Protein AF-H5UQM8-F1 (afdb_monomer)

Sequence (111 aa):
EAPLSVRHNRAFERVAPMLWLRAGSRGRVICDLGEDGWDVADSYGVLENLDQSDEFVAAVSAREGVDIAFVVTDDDSAFQMVCRELPSGVVPVRLYESYLQNFEINTGRSL

Nearest PDB structures (foldseek):
  1kjn-assembly1_B  TM=5.545E-01  e=4.860E-01  Methanothermobacter thermautotrophicus
  4uxd-assembly1_D  TM=6.444E-01  e=1.008E+00  Picrophilus oshimae
  9izv-assembly1_B  TM=3.989E-01  e=3.556E+00  Homo sapiens
  4l4u-assembly1_A-2  TM=4.094E-01  e=6.461E+00  Aquifex aeolicus VF5

Secondary structure (DSSP, 8-state):
--SHHHHHHHHHHHHHHHHHHHTTS-S------TTTTEEE-SSEEEE--GGGHHHHHHHHHTSTT--EEEEE-S-HHHHHHHHHHSPTT-EEEEE-HHHHHHHHHHSS---

Structure (mmCIF, N/CA/C/O backbone):
data_AF-H5UQM8-F1
#
_entry.id   AF-H5UQM8-F1
#
loop_
_atom_site.group_PDB
_atom_site.id
_atom_site.type_symbol
_atom_site.label_atom_id
_atom_site.label_alt_id
_atom_site.label_comp_id
_atom_site.label_asym_id
_atom_site.label_entity_id
_atom_site.label_seq_id
_atom_site.pdbx_PDB_ins_code
_atom_site.Cartn_x
_atom_site.Cartn_y
_atom_site.Cartn_z
_atom_site.occupancy
_atom_site.B_iso_or_equiv
_atom_site.auth_seq_id
_atom_site.auth_comp_id
_atom_site.auth_asym_id
_atom_site.auth_atom_id
_atom_site.pdbx_PDB_model_num
ATOM 1 N N . GLU A 1 1 ? 11.354 13.101 -21.792 1.00 39.56 1 GLU A N 1
ATOM 2 C CA . GLU A 1 1 ? 11.636 12.471 -20.492 1.00 39.56 1 GLU A CA 1
ATOM 3 C C . GLU A 1 1 ? 10.293 12.111 -19.856 1.00 39.56 1 GLU A C 1
ATOM 5 O O . GLU A 1 1 ? 9.645 12.978 -19.307 1.00 39.56 1 GLU A O 1
ATOM 10 N N . ALA A 1 2 ? 9.783 10.905 -20.142 1.00 41.47 2 ALA A N 1
ATOM 11 C CA . ALA A 1 2 ? 8.556 10.314 -19.572 1.00 41.47 2 ALA A CA 1
ATOM 12 C C . ALA A 1 2 ? 8.396 8.775 -19.808 1.00 41.47 2 ALA A C 1
ATOM 14 O O . ALA A 1 2 ? 7.263 8.314 -19.922 1.00 41.47 2 ALA A O 1
ATOM 15 N N . PRO A 1 3 ? 9.447 7.928 -19.949 1.00 50.03 3 PRO A N 1
ATOM 16 C CA . PRO A 1 3 ? 9.221 6.490 -20.157 1.00 50.03 3 PRO A CA 1
ATOM 17 C C . PRO A 1 3 ? 9.092 5.668 -18.861 1.00 50.03 3 PRO A C 1
ATOM 19 O O . PRO A 1 3 ? 8.596 4.547 -18.924 1.00 50.03 3 PRO A O 1
ATOM 22 N N . LEU A 1 4 ? 9.540 6.175 -17.705 1.00 49.75 4 LEU A N 1
ATOM 23 C CA . LEU A 1 4 ? 9.637 5.374 -16.475 1.00 49.75 4 LEU A CA 1
ATOM 24 C C . LEU A 1 4 ? 8.297 5.260 -15.731 1.00 49.75 4 LEU A C 1
ATOM 26 O O . LEU A 1 4 ? 7.890 4.147 -15.408 1.00 49.75 4 LEU A O 1
ATOM 30 N N . SER A 1 5 ? 7.572 6.365 -15.529 1.00 51.28 5 SER A N 1
ATOM 31 C CA . SER A 1 5 ? 6.302 6.362 -14.777 1.00 51.28 5 SER A CA 1
ATOM 32 C C . SER A 1 5 ? 5.200 5.550 -15.469 1.00 51.28 5 SER A C 1
ATOM 34 O O . SER A 1 5 ? 4.494 4.777 -14.832 1.00 51.28 5 SER A O 1
ATOM 36 N N . VAL A 1 6 ? 5.105 5.626 -16.804 1.00 50.66 6 VAL A N 1
ATOM 37 C CA . VAL A 1 6 ? 4.101 4.867 -17.582 1.00 50.66 6 VAL A CA 1
ATOM 38 C C . VAL A 1 6 ? 4.352 3.355 -17.510 1.00 50.66 6 VAL A C 1
ATOM 40 O O . VAL A 1 6 ? 3.422 2.553 -17.604 1.00 50.66 6 VAL A O 1
ATOM 43 N N . ARG A 1 7 ? 5.618 2.951 -17.354 1.00 53.88 7 ARG A N 1
ATOM 44 C CA . ARG A 1 7 ? 6.016 1.543 -17.283 1.00 53.88 7 ARG A CA 1
ATOM 45 C C . ARG A 1 7 ? 5.765 0.947 -15.897 1.00 53.88 7 ARG A C 1
ATOM 47 O O . ARG A 1 7 ? 5.310 -0.192 -15.821 1.00 53.88 7 ARG A O 1
ATOM 54 N N . HIS A 1 8 ? 5.999 1.723 -14.837 1.00 60.69 8 HIS A N 1
ATOM 55 C CA . HIS A 1 8 ? 5.672 1.326 -13.466 1.00 60.69 8 HIS A CA 1
ATOM 56 C C . HIS A 1 8 ? 4.165 1.131 -13.273 1.00 60.69 8 HIS A C 1
ATOM 58 O O . HIS A 1 8 ? 3.764 0.078 -12.776 1.00 60.69 8 HIS A O 1
ATOM 64 N N . ASN A 1 9 ? 3.334 2.039 -13.802 1.00 61.34 9 ASN A N 1
ATOM 65 C CA . ASN A 1 9 ? 1.878 1.940 -13.655 1.00 61.34 9 ASN A CA 1
ATOM 66 C C . ASN A 1 9 ? 1.322 0.611 -14.226 1.00 61.34 9 ASN A C 1
ATOM 68 O O . ASN A 1 9 ? 0.659 -0.156 -13.531 1.00 61.34 9 ASN A O 1
ATOM 72 N N . ARG A 1 10 ? 1.735 0.219 -15.443 1.00 66.31 10 ARG A N 1
ATOM 73 C CA . ARG A 1 10 ? 1.300 -1.060 -16.055 1.00 66.31 10 ARG A CA 1
ATOM 74 C C . ARG A 1 10 ? 1.772 -2.309 -15.313 1.00 66.31 10 ARG A C 1
ATOM 76 O O . ARG A 1 10 ? 1.120 -3.355 -15.354 1.00 66.31 10 ARG A O 1
ATOM 83 N N . ALA A 1 11 ? 2.960 -2.255 -14.717 1.00 72.75 11 ALA A N 1
ATOM 84 C CA . ALA A 1 11 ? 3.476 -3.370 -13.938 1.00 72.75 11 ALA A CA 1
ATOM 85 C C . ALA A 1 11 ? 2.669 -3.554 -12.647 1.00 72.75 11 ALA A C 1
ATOM 87 O O . ALA A 1 11 ? 2.330 -4.691 -12.303 1.00 72.75 11 ALA A O 1
ATOM 88 N N . PHE A 1 12 ? 2.322 -2.443 -11.997 1.00 81.56 12 PHE A N 1
ATOM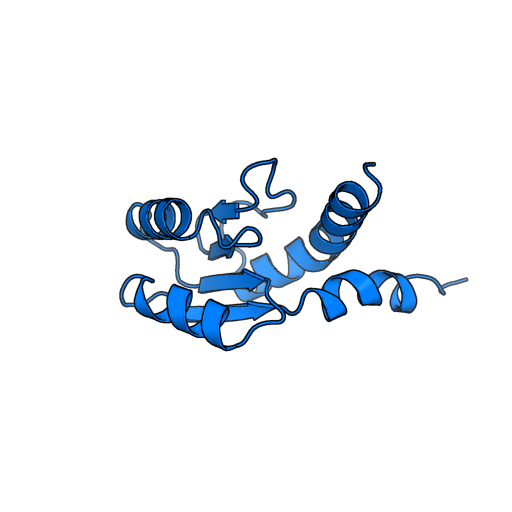 89 C CA . PHE A 1 12 ? 1.513 -2.413 -10.789 1.00 81.56 12 PHE A CA 1
ATOM 90 C C . PHE A 1 12 ? 0.097 -2.963 -11.019 1.00 81.56 12 PHE A C 1
ATOM 92 O O . PHE A 1 12 ? -0.327 -3.861 -10.287 1.00 81.56 12 PHE A O 1
ATOM 99 N N . GLU A 1 13 ? -0.581 -2.553 -12.099 1.00 82.25 13 GLU A N 1
ATOM 100 C CA . GLU A 1 13 ? -1.928 -3.032 -12.462 1.00 82.25 13 GLU A CA 1
ATOM 101 C C . GLU A 1 13 ? -2.051 -4.570 -12.473 1.00 82.25 13 GLU A C 1
ATOM 103 O O . GLU A 1 13 ? -3.091 -5.130 -12.121 1.00 82.25 13 GLU A O 1
ATOM 108 N N . ARG A 1 14 ? -0.984 -5.290 -12.846 1.00 82.12 14 ARG A N 1
ATOM 109 C CA . ARG A 1 14 ? -0.995 -6.764 -12.904 1.00 82.12 14 ARG A CA 1
ATOM 110 C C . ARG A 1 14 ? -0.875 -7.436 -11.543 1.00 82.12 14 ARG A C 1
ATOM 112 O O . ARG A 1 14 ? -1.388 -8.540 -11.372 1.00 82.12 14 ARG A O 1
ATOM 119 N N . VAL A 1 15 ? -0.177 -6.815 -10.595 1.00 84.75 15 VAL A N 1
ATOM 120 C CA . VAL A 1 15 ? -0.017 -7.365 -9.240 1.00 84.75 15 VAL A CA 1
ATOM 121 C C . VAL A 1 15 ? -1.099 -6.868 -8.286 1.00 84.75 15 VAL A C 1
ATOM 123 O O . VAL A 1 15 ? -1.351 -7.528 -7.280 1.00 84.75 15 VAL A O 1
ATOM 126 N N . ALA A 1 16 ? -1.776 -5.766 -8.616 1.00 89.50 16 ALA A N 1
ATOM 127 C CA . ALA A 1 16 ? -2.843 -5.167 -7.822 1.00 89.50 16 ALA A CA 1
ATOM 128 C C . ALA A 1 16 ? -3.887 -6.183 -7.303 1.00 89.50 16 ALA A C 1
ATOM 130 O O . ALA A 1 16 ? -4.138 -6.198 -6.092 1.00 89.50 16 ALA A O 1
ATOM 131 N N . PRO A 1 17 ? -4.424 -7.119 -8.122 1.00 90.44 17 PRO A N 1
ATOM 132 C CA . PRO A 1 17 ? -5.357 -8.132 -7.626 1.00 90.44 17 PRO A CA 1
ATOM 133 C C . PRO A 1 17 ? -4.744 -9.056 -6.567 1.00 90.44 17 PRO A C 1
ATOM 135 O O . PRO A 1 17 ? -5.424 -9.452 -5.625 1.00 90.44 17 PRO A O 1
ATOM 138 N N . MET A 1 18 ? -3.456 -9.389 -6.681 1.00 90.31 18 MET A N 1
ATOM 139 C CA . MET A 1 18 ? -2.764 -10.254 -5.718 1.00 90.31 18 MET A CA 1
ATOM 140 C C . MET A 1 18 ? -2.554 -9.552 -4.375 1.00 90.31 18 MET A C 1
ATOM 142 O O . MET A 1 18 ? -2.669 -10.192 -3.328 1.00 90.31 18 MET A O 1
ATOM 146 N N . LEU A 1 19 ? -2.280 -8.244 -4.393 1.00 92.50 19 LEU A N 1
ATOM 147 C CA . LEU A 1 19 ? -2.174 -7.437 -3.176 1.00 92.50 19 LEU A CA 1
ATOM 148 C C . LEU A 1 19 ? -3.519 -7.379 -2.448 1.00 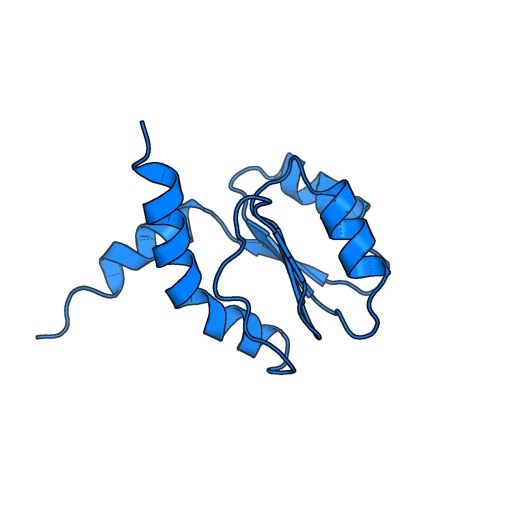92.50 19 LEU A C 1
ATOM 150 O O . LEU A 1 19 ? -3.579 -7.661 -1.252 1.00 92.50 19 LEU A O 1
ATOM 154 N N . TRP A 1 20 ? -4.601 -7.129 -3.188 1.00 94.50 20 TRP A N 1
ATOM 155 C CA . TRP A 1 20 ? -5.961 -7.130 -2.648 1.00 94.50 20 TRP A CA 1
ATOM 156 C C . TRP A 1 20 ? -6.362 -8.494 -2.073 1.00 94.50 20 TRP A C 1
ATOM 158 O O . TRP A 1 20 ? -6.883 -8.572 -0.958 1.00 94.50 20 TRP A O 1
ATOM 168 N N . LEU A 1 21 ? -6.055 -9.586 -2.783 1.00 92.88 21 LEU A N 1
ATOM 169 C CA . LEU A 1 21 ? -6.301 -10.943 -2.292 1.00 92.88 21 LEU A CA 1
ATOM 170 C C . LEU A 1 21 ? -5.560 -11.205 -0.975 1.00 92.88 21 LEU A C 1
ATOM 172 O O . LEU A 1 21 ? -6.152 -11.707 -0.017 1.00 92.88 21 LEU A O 1
ATOM 176 N N . ARG A 1 22 ? -4.282 -10.814 -0.905 1.00 91.44 22 ARG A N 1
ATOM 177 C CA . ARG A 1 22 ? -3.456 -10.939 0.303 1.00 91.44 22 ARG A CA 1
ATOM 178 C C . ARG A 1 22 ? -3.978 -10.086 1.462 1.00 91.44 22 ARG A C 1
ATOM 180 O O . ARG A 1 22 ? -3.867 -10.511 2.606 1.00 91.44 22 ARG A O 1
ATOM 187 N N . ALA A 1 23 ? -4.584 -8.940 1.167 1.00 92.50 23 ALA A N 1
ATOM 188 C CA . ALA A 1 23 ? -5.227 -8.049 2.131 1.00 92.50 23 ALA A CA 1
ATOM 189 C C . ALA A 1 23 ? -6.637 -8.493 2.559 1.00 92.50 23 ALA A C 1
ATOM 191 O O . ALA A 1 23 ? -7.406 -7.707 3.112 1.00 92.50 23 ALA A O 1
ATOM 192 N N . GLY A 1 24 ? -7.011 -9.746 2.291 1.00 92.81 24 GLY A N 1
ATOM 193 C CA . GLY A 1 24 ? -8.293 -10.304 2.711 1.00 92.81 24 GLY A CA 1
ATOM 194 C C . GLY A 1 24 ? -9.449 -10.044 1.747 1.00 92.81 24 GLY A C 1
ATOM 195 O O . GLY A 1 24 ? -10.578 -10.396 2.078 1.00 92.81 24 GLY A O 1
ATOM 196 N N . SER A 1 25 ? -9.184 -9.502 0.552 1.00 92.25 25 SER A N 1
ATOM 197 C CA . SER A 1 25 ? -10.173 -9.351 -0.528 1.00 92.25 25 SER A CA 1
ATOM 198 C C . SER A 1 25 ? -11.393 -8.501 -0.150 1.00 92.25 25 SER A C 1
ATOM 200 O O . SER A 1 25 ? -12.535 -8.861 -0.449 1.00 92.25 25 SER A O 1
ATOM 202 N N . ARG A 1 26 ? -11.175 -7.388 0.557 1.00 91.56 26 ARG A N 1
ATOM 203 C CA . ARG A 1 26 ? -12.246 -6.487 1.006 1.00 91.56 26 ARG A CA 1
ATOM 204 C C . ARG A 1 26 ? -12.106 -5.120 0.357 1.00 91.56 26 ARG A C 1
ATOM 206 O O . ARG A 1 26 ? -11.003 -4.603 0.229 1.00 91.56 26 ARG A O 1
ATOM 213 N N . GLY A 1 27 ? -13.238 -4.546 -0.040 1.00 91.56 27 GLY A N 1
ATOM 214 C CA . GLY A 1 27 ? -13.278 -3.191 -0.576 1.00 91.56 27 GLY A CA 1
ATOM 215 C C . GLY A 1 27 ? -12.643 -3.038 -1.957 1.00 91.56 27 GLY A C 1
ATOM 216 O O . GLY A 1 27 ? -12.632 -3.978 -2.758 1.00 91.56 27 GLY A O 1
ATOM 217 N N . ARG A 1 28 ? -12.151 -1.829 -2.238 1.00 94.94 28 ARG A N 1
ATOM 218 C CA . ARG A 1 28 ? -11.588 -1.432 -3.538 1.00 94.94 28 ARG A CA 1
ATOM 219 C C . ARG A 1 28 ? -10.249 -2.121 -3.833 1.00 94.94 28 ARG A C 1
ATOM 221 O O . ARG A 1 28 ? -9.380 -2.198 -2.971 1.00 94.94 28 ARG A O 1
ATOM 228 N N . VAL A 1 29 ? -10.048 -2.517 -5.092 1.00 94.62 29 VAL A N 1
ATOM 229 C CA . VAL A 1 29 ? -8.718 -2.858 -5.626 1.00 94.62 29 VAL A CA 1
ATOM 230 C C . VAL A 1 29 ? -8.022 -1.569 -6.068 1.00 94.62 29 VAL A C 1
ATOM 232 O O . VAL A 1 29 ? -8.555 -0.831 -6.897 1.00 94.62 29 VAL A O 1
ATOM 235 N N . ILE A 1 30 ? -6.848 -1.290 -5.509 1.00 93.69 30 ILE A N 1
ATOM 236 C CA . ILE A 1 30 ? -5.966 -0.194 -5.932 1.00 93.69 30 ILE A CA 1
ATOM 237 C C . ILE A 1 30 ? -5.233 -0.642 -7.196 1.00 93.69 30 ILE A C 1
ATOM 239 O O . ILE A 1 30 ? -4.356 -1.499 -7.110 1.00 93.69 30 ILE A O 1
ATOM 243 N N . CYS A 1 31 ? -5.606 -0.087 -8.350 1.00 88.44 31 CYS A N 1
ATOM 244 C CA . CYS A 1 31 ? -4.991 -0.406 -9.646 1.00 88.44 31 CYS A CA 1
ATOM 245 C C . CYS A 1 31 ? -4.050 0.692 -10.160 1.00 88.44 31 CYS A C 1
ATOM 247 O O . CYS A 1 31 ? -3.254 0.415 -11.045 1.00 88.44 31 CYS A O 1
ATOM 249 N N . ASP A 1 32 ? -4.142 1.903 -9.613 1.00 87.81 32 ASP A N 1
ATOM 250 C CA . ASP A 1 32 ? -3.326 3.067 -9.969 1.00 87.81 32 ASP A CA 1
ATOM 251 C C . ASP A 1 32 ? -3.055 3.865 -8.683 1.00 87.81 32 ASP A C 1
ATOM 253 O O . ASP A 1 32 ? -3.936 3.943 -7.822 1.00 87.81 32 ASP A O 1
ATOM 257 N N . LEU A 1 33 ? -1.845 4.405 -8.546 1.00 88.62 33 LEU A N 1
ATOM 258 C CA . LEU A 1 33 ? -1.393 5.202 -7.399 1.00 88.62 33 LEU A CA 1
ATOM 259 C C . LEU A 1 33 ? -1.396 6.711 -7.687 1.00 88.62 33 LEU A C 1
ATOM 261 O O . LEU A 1 33 ? -1.115 7.509 -6.795 1.00 88.62 33 LEU A O 1
ATOM 265 N N . GLY A 1 34 ? -1.718 7.111 -8.919 1.00 87.31 34 GLY A N 1
ATOM 266 C CA . GLY A 1 34 ? -1.748 8.509 -9.328 1.00 87.31 34 GLY A CA 1
ATOM 267 C C . GLY A 1 34 ? -0.375 9.182 -9.277 1.00 87.31 34 GLY A C 1
ATOM 268 O O . GLY A 1 34 ? 0.669 8.532 -9.323 1.00 87.31 34 GLY A O 1
ATOM 269 N N . GLU A 1 35 ? -0.385 10.513 -9.218 1.00 87.00 35 GLU A N 1
ATOM 270 C CA . GLU A 1 35 ? 0.840 11.326 -9.187 1.00 87.00 35 GLU A CA 1
ATOM 271 C C . GLU A 1 35 ? 1.503 11.343 -7.805 1.00 87.00 35 GLU A C 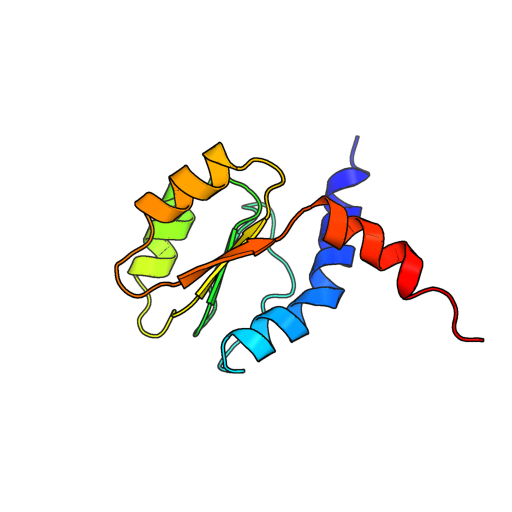1
ATOM 273 O O . GLU A 1 35 ? 2.722 11.471 -7.715 1.00 87.00 35 GLU A O 1
ATOM 278 N N . ASP A 1 36 ? 0.715 11.159 -6.743 1.00 88.44 36 ASP A N 1
ATOM 279 C CA . ASP A 1 36 ? 1.214 11.144 -5.366 1.00 88.44 36 ASP A CA 1
ATOM 280 C C . ASP A 1 36 ? 2.003 9.858 -5.067 1.00 88.44 36 ASP A C 1
ATOM 282 O O . ASP A 1 36 ? 2.836 9.833 -4.162 1.00 88.44 36 ASP A O 1
ATOM 286 N N . GLY A 1 37 ? 1.792 8.793 -5.852 1.00 90.81 37 GLY A N 1
ATOM 287 C CA . GLY A 1 37 ? 2.533 7.538 -5.732 1.00 90.81 37 GLY A CA 1
ATOM 288 C C . GLY A 1 37 ? 2.155 6.733 -4.490 1.00 90.81 37 GLY A C 1
ATOM 289 O O . GLY A 1 37 ? 2.950 5.928 -4.007 1.00 90.81 37 GLY A O 1
ATOM 290 N N . TRP A 1 38 ? 0.954 6.935 -3.951 1.00 95.31 38 TRP A N 1
ATOM 291 C CA . TRP A 1 38 ? 0.399 6.109 -2.889 1.00 95.31 38 TRP A CA 1
ATOM 292 C C . TRP A 1 38 ? -1.124 6.110 -2.935 1.00 95.31 38 TRP A C 1
ATOM 294 O O . TRP A 1 38 ? -1.756 7.033 -3.438 1.00 95.31 38 TRP A O 1
ATOM 304 N N . ASP A 1 39 ? -1.725 5.063 -2.383 1.00 96.00 39 ASP A N 1
ATOM 305 C CA . ASP A 1 39 ? -3.167 5.015 -2.190 1.00 96.00 39 ASP A CA 1
ATOM 306 C C . ASP A 1 39 ? -3.523 4.068 -1.037 1.00 96.00 39 ASP A C 1
ATOM 308 O O . ASP A 1 39 ? -2.769 3.159 -0.681 1.00 96.00 39 ASP A O 1
ATOM 312 N N . VAL A 1 40 ? -4.689 4.274 -0.434 1.00 96.38 40 VAL A N 1
ATOM 313 C CA . VAL A 1 40 ? -5.202 3.459 0.666 1.00 96.38 40 VAL A CA 1
ATOM 314 C C . VAL A 1 40 ? -6.636 3.027 0.346 1.00 96.38 40 VAL A C 1
ATOM 316 O O . VAL A 1 40 ? -7.500 3.825 -0.035 1.00 96.38 40 VAL A O 1
ATOM 319 N N . ALA A 1 41 ? -6.891 1.733 0.483 1.00 95.44 41 ALA A N 1
ATOM 320 C CA . ALA A 1 41 ? -8.189 1.090 0.352 1.00 95.44 41 ALA A CA 1
ATOM 321 C C . ALA A 1 41 ? -8.712 0.669 1.732 1.00 95.44 41 ALA A C 1
ATOM 323 O O . ALA A 1 41 ? -8.173 1.054 2.766 1.00 95.44 41 ALA A O 1
ATOM 324 N N . ASP A 1 42 ? -9.791 -0.105 1.743 1.00 94.50 42 ASP A N 1
ATOM 325 C CA . ASP A 1 42 ? -10.506 -0.494 2.955 1.00 94.50 42 ASP A CA 1
ATOM 326 C C . ASP A 1 42 ? -9.678 -1.400 3.878 1.00 94.50 42 ASP A C 1
ATOM 328 O O . ASP A 1 42 ? -9.818 -1.312 5.092 1.00 94.50 42 ASP A O 1
ATOM 332 N N . SER A 1 43 ? -8.828 -2.271 3.316 1.00 94.81 43 SER A N 1
ATOM 333 C CA . SER A 1 43 ? -8.037 -3.237 4.095 1.00 94.81 43 SER A CA 1
ATOM 334 C C . SER A 1 43 ? -6.523 -3.128 3.932 1.00 94.81 43 SER A C 1
ATOM 336 O O . SER A 1 43 ? -5.777 -3.813 4.638 1.00 94.81 43 SER A O 1
ATOM 338 N N . TYR A 1 44 ? -6.044 -2.282 3.018 1.00 97.19 44 TYR A N 1
ATOM 339 C CA . TYR A 1 44 ? -4.616 -2.116 2.774 1.00 97.19 44 TYR A CA 1
ATOM 340 C C . TYR A 1 44 ? -4.253 -0.760 2.177 1.00 97.19 44 TYR A C 1
ATOM 342 O O . TYR A 1 44 ? -5.083 -0.105 1.551 1.00 97.19 44 TYR A O 1
ATOM 350 N N . GLY A 1 45 ? -2.987 -0.379 2.325 1.00 96.50 45 GLY A N 1
ATOM 351 C CA . GLY A 1 45 ? -2.367 0.735 1.610 1.00 96.50 45 GLY A CA 1
ATOM 352 C C . GLY A 1 45 ? -1.204 0.288 0.733 1.00 96.50 45 GLY A C 1
ATOM 353 O O . GLY A 1 45 ? -0.604 -0.759 0.983 1.00 96.50 45 GLY A O 1
ATOM 354 N N . VAL A 1 46 ? -0.882 1.080 -0.286 1.00 96.31 46 VAL A N 1
ATOM 355 C CA . VAL A 1 46 ? 0.318 0.933 -1.114 1.00 96.31 46 VAL A CA 1
ATOM 356 C C . VAL A 1 46 ? 1.052 2.268 -1.160 1.00 96.31 46 VAL A C 1
ATOM 358 O O . VAL A 1 46 ? 0.434 3.286 -1.455 1.00 96.31 46 VAL A O 1
ATOM 361 N N . LEU A 1 47 ? 2.356 2.242 -0.898 1.00 95.56 47 LEU A N 1
ATOM 362 C CA . LEU A 1 47 ? 3.268 3.380 -0.958 1.00 95.56 47 LEU A CA 1
ATOM 363 C C . LEU A 1 47 ? 4.398 3.067 -1.942 1.00 95.56 47 LEU A C 1
ATOM 365 O O . LEU A 1 47 ? 5.169 2.138 -1.707 1.00 95.56 47 LEU A O 1
ATOM 369 N N . GLU A 1 48 ? 4.489 3.826 -3.028 1.00 92.19 48 GLU A N 1
ATOM 370 C CA . GLU A 1 48 ? 5.592 3.791 -3.998 1.00 92.19 48 GLU A CA 1
ATOM 371 C C . GLU A 1 48 ? 6.500 5.012 -3.845 1.00 92.19 48 GLU A C 1
ATOM 373 O O . GLU A 1 48 ? 7.720 4.875 -3.784 1.00 92.19 48 GLU A O 1
ATOM 378 N N . ASN A 1 49 ? 5.916 6.202 -3.710 1.00 91.88 49 ASN A N 1
ATOM 379 C CA . ASN A 1 49 ? 6.676 7.424 -3.499 1.00 91.88 49 ASN A CA 1
ATOM 380 C C . ASN A 1 49 ? 6.978 7.637 -2.010 1.00 91.88 49 ASN A C 1
ATOM 382 O O . ASN A 1 49 ? 6.146 8.135 -1.254 1.00 91.88 49 ASN A O 1
ATOM 386 N N . LEU A 1 50 ? 8.188 7.280 -1.587 1.00 91.81 50 LEU A N 1
ATOM 387 C CA . LEU A 1 50 ? 8.617 7.395 -0.191 1.00 91.81 50 LEU A CA 1
ATOM 388 C C . LEU A 1 50 ? 8.689 8.843 0.319 1.00 91.81 50 LEU A C 1
ATOM 390 O O . LEU A 1 50 ? 8.611 9.038 1.526 1.00 91.81 50 LEU A O 1
ATOM 394 N N . ASP A 1 51 ? 8.763 9.846 -0.564 1.00 93.69 51 ASP A N 1
ATOM 395 C CA . ASP A 1 51 ? 8.688 11.264 -0.177 1.00 93.69 51 ASP A CA 1
ATOM 396 C C . ASP A 1 51 ? 7.280 11.672 0.312 1.00 93.69 51 ASP A C 1
ATOM 398 O O . ASP A 1 51 ? 7.080 12.789 0.783 1.00 93.69 51 ASP A O 1
ATOM 402 N N . GLN A 1 52 ? 6.291 10.782 0.179 1.00 95.31 52 GLN A N 1
ATOM 403 C CA . GLN A 1 52 ? 4.904 10.964 0.618 1.00 95.31 52 GLN A CA 1
ATOM 404 C C . GLN A 1 52 ? 4.530 10.013 1.769 1.00 95.31 52 GLN A C 1
ATOM 406 O O . GLN A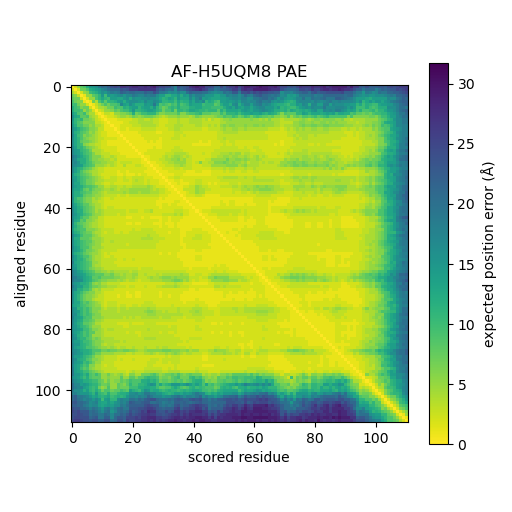 1 52 ? 3.352 9.731 2.004 1.00 95.31 52 GLN A O 1
ATOM 411 N N . SER A 1 53 ? 5.526 9.475 2.486 1.00 95.88 53 SER A N 1
ATOM 412 C CA . SER A 1 53 ? 5.299 8.532 3.586 1.00 95.88 53 SER A CA 1
ATOM 413 C C . SER A 1 53 ? 4.479 9.135 4.724 1.00 95.88 53 SER A C 1
ATOM 415 O O . SER A 1 53 ? 3.618 8.443 5.264 1.00 95.88 53 SER A O 1
ATOM 417 N N . ASP A 1 54 ? 4.701 10.406 5.064 1.00 96.25 54 ASP A N 1
ATOM 418 C CA . ASP A 1 54 ? 3.963 11.107 6.118 1.00 96.25 54 ASP A CA 1
ATOM 419 C C . ASP A 1 54 ? 2.458 11.174 5.802 1.00 96.25 54 ASP A C 1
ATOM 421 O O . ASP A 1 54 ? 1.618 10.762 6.610 1.00 96.25 54 ASP A O 1
ATOM 425 N N . GLU A 1 55 ? 2.101 11.636 4.600 1.00 97.31 55 GLU A N 1
ATOM 426 C CA . GLU A 1 55 ? 0.718 11.710 4.126 1.00 97.31 55 GLU A CA 1
ATOM 427 C C . GLU A 1 55 ? 0.071 10.323 4.036 1.00 97.31 55 GLU A 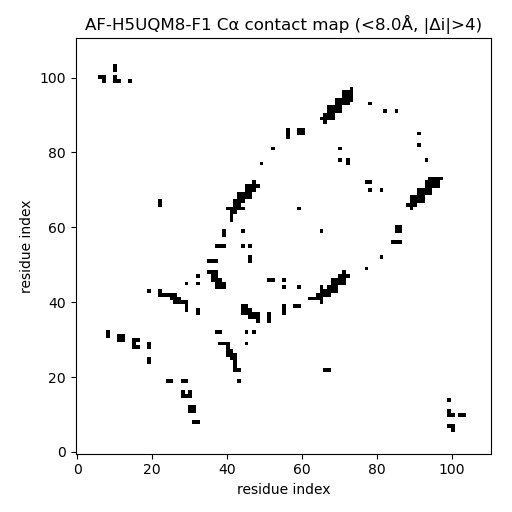C 1
ATOM 429 O O . GLU A 1 55 ? -1.069 10.132 4.478 1.00 97.31 55 GLU A O 1
ATOM 434 N N . PHE A 1 56 ? 0.811 9.334 3.531 1.00 97.56 56 PHE A N 1
ATOM 435 C CA . PHE A 1 56 ? 0.363 7.947 3.471 1.00 97.56 56 PHE A CA 1
ATOM 436 C C . PHE A 1 56 ? 0.060 7.378 4.864 1.00 97.56 56 PHE A C 1
ATOM 438 O O . PHE A 1 56 ? -1.015 6.817 5.091 1.00 97.56 56 PHE A O 1
ATOM 445 N N . VAL A 1 57 ? 0.974 7.543 5.825 1.00 97.38 57 VAL A N 1
ATOM 446 C CA . VAL A 1 57 ? 0.812 7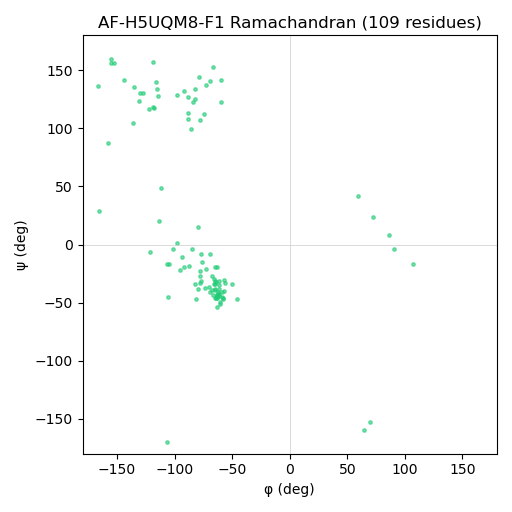.065 7.207 1.00 97.38 57 VAL A CA 1
ATOM 447 C C . VAL A 1 57 ? -0.377 7.747 7.880 1.00 97.38 57 VAL A C 1
ATOM 449 O O . VAL A 1 57 ? -1.160 7.080 8.569 1.00 97.38 57 VAL A O 1
ATOM 452 N N . ALA A 1 58 ? -0.565 9.050 7.656 1.00 97.31 58 ALA A N 1
ATOM 453 C CA . ALA A 1 58 ? -1.726 9.778 8.153 1.00 97.31 58 ALA A CA 1
ATOM 454 C C . ALA A 1 58 ? -3.038 9.212 7.579 1.00 97.31 58 ALA A C 1
ATOM 456 O O . ALA A 1 58 ? -3.999 9.001 8.323 1.00 97.31 58 ALA A O 1
ATOM 457 N N . ALA A 1 59 ? -3.072 8.900 6.281 1.00 96.88 59 ALA A N 1
ATOM 458 C CA . ALA A 1 59 ? -4.242 8.323 5.623 1.00 96.88 59 ALA A CA 1
ATOM 459 C C . ALA A 1 59 ? -4.557 6.893 6.091 1.00 96.88 59 ALA A C 1
ATOM 461 O O . ALA A 1 59 ? -5.730 6.555 6.272 1.00 96.88 59 ALA A O 1
ATOM 462 N N . VAL A 1 60 ? -3.533 6.065 6.321 1.00 96.69 60 VAL A N 1
ATOM 463 C CA . VAL A 1 60 ? -3.685 4.731 6.923 1.00 96.69 60 VAL A CA 1
ATOM 464 C C . VAL A 1 60 ? -4.235 4.849 8.345 1.00 96.69 60 VAL A C 1
ATOM 466 O O . VAL A 1 60 ? -5.187 4.161 8.693 1.00 96.69 60 VAL A O 1
ATOM 469 N N . SER A 1 61 ? -3.692 5.765 9.148 1.00 95.19 61 SER A N 1
ATOM 470 C CA . SER A 1 61 ? -4.102 5.958 10.547 1.00 95.19 61 SER A CA 1
ATOM 471 C C . SER A 1 61 ? -5.523 6.507 10.693 1.00 95.19 61 SER A C 1
ATOM 473 O O . SER A 1 61 ? -6.183 6.260 11.700 1.00 95.19 61 SER A O 1
ATOM 475 N N . ALA A 1 62 ? -6.009 7.251 9.698 1.00 94.88 62 ALA A N 1
ATOM 476 C CA . ALA A 1 62 ? -7.366 7.790 9.675 1.00 94.88 62 ALA A CA 1
ATOM 477 C C . ALA A 1 62 ? -8.438 6.749 9.302 1.00 94.88 62 ALA A C 1
ATOM 479 O O . ALA A 1 62 ? -9.631 7.056 9.374 1.00 94.88 62 ALA A O 1
ATOM 480 N N . ARG A 1 63 ? -8.044 5.543 8.874 1.00 92.00 63 ARG A N 1
ATOM 481 C CA . ARG A 1 63 ? -8.957 4.492 8.415 1.00 92.00 63 ARG A CA 1
ATOM 482 C C . ARG A 1 63 ? -8.927 3.286 9.338 1.00 92.00 63 ARG A C 1
ATOM 484 O O . ARG A 1 63 ? -7.886 2.694 9.594 1.00 92.00 63 ARG A O 1
ATOM 491 N N . GLU A 1 64 ? -10.106 2.877 9.783 1.00 88.94 64 GLU A N 1
ATOM 492 C CA . GLU A 1 64 ? -10.274 1.606 10.480 1.00 88.94 64 GLU A CA 1
ATOM 493 C C . GLU A 1 64 ? -10.295 0.447 9.473 1.00 88.94 64 GLU A C 1
ATOM 495 O O . GLU A 1 64 ? -10.851 0.575 8.383 1.00 88.94 64 GLU A O 1
ATOM 500 N N . GLY A 1 65 ? -9.720 -0.697 9.850 1.00 90.19 65 GLY A N 1
ATOM 501 C CA . GLY A 1 65 ? -9.745 -1.923 9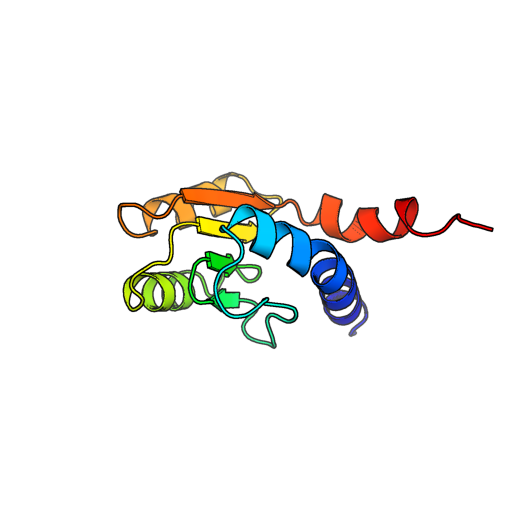.042 1.00 90.19 65 GLY A CA 1
ATOM 502 C C . GLY A 1 65 ? -8.573 -2.100 8.076 1.00 90.19 65 GLY A C 1
ATOM 503 O O . GLY A 1 65 ? -8.469 -3.160 7.462 1.00 90.19 65 GLY A O 1
ATOM 504 N N . VAL A 1 66 ? -7.671 -1.118 7.969 1.00 95.75 66 VAL A N 1
ATOM 505 C CA . VAL A 1 66 ? -6.409 -1.285 7.241 1.00 95.75 66 VAL A CA 1
ATOM 506 C C . VAL A 1 66 ? -5.464 -2.138 8.083 1.00 95.75 66 VAL A C 1
ATOM 508 O O . VAL A 1 66 ? -4.994 -1.698 9.126 1.00 95.75 66 VAL A O 1
ATOM 511 N N . ASP A 1 67 ? -5.172 -3.350 7.614 1.00 95.12 67 ASP A N 1
ATOM 512 C CA . ASP A 1 67 ? -4.325 -4.313 8.330 1.00 95.12 67 ASP A CA 1
ATOM 513 C C . ASP A 1 67 ? -2.935 -4.462 7.688 1.00 95.12 67 ASP A C 1
ATOM 515 O O . ASP A 1 67 ? -2.016 -5.008 8.299 1.00 95.12 67 ASP A O 1
ATOM 519 N N . ILE A 1 68 ? -2.759 -4.019 6.436 1.00 96.94 68 ILE A N 1
ATOM 520 C CA . ILE A 1 68 ? -1.530 -4.231 5.655 1.00 96.94 68 ILE A CA 1
ATOM 521 C C . ILE A 1 68 ? -1.106 -2.946 4.939 1.00 96.94 68 ILE A C 1
ATOM 523 O O . ILE A 1 68 ? -1.914 -2.296 4.284 1.00 96.94 68 ILE A O 1
ATOM 527 N N . ALA A 1 69 ? 0.183 -2.618 4.985 1.00 97.56 69 ALA A N 1
ATOM 528 C CA . ALA A 1 69 ? 0.778 -1.574 4.153 1.00 97.56 69 ALA A CA 1
ATOM 529 C C . ALA A 1 69 ? 1.850 -2.186 3.249 1.00 97.56 69 ALA A C 1
ATOM 531 O O . ALA A 1 69 ? 2.839 -2.736 3.733 1.00 97.56 69 ALA A O 1
ATOM 532 N N . PHE A 1 70 ? 1.664 -2.103 1.934 1.00 96.19 70 PHE A N 1
ATOM 533 C CA . PHE A 1 70 ? 2.681 -2.486 0.964 1.00 96.19 70 PHE A CA 1
ATOM 534 C C . PHE A 1 70 ? 3.578 -1.291 0.661 1.00 96.19 70 PHE A C 1
ATOM 536 O O . PHE A 1 70 ? 3.088 -0.235 0.281 1.00 96.19 70 PHE A O 1
ATOM 543 N N . VAL A 1 71 ? 4.886 -1.468 0.794 1.00 95.50 71 VAL A N 1
ATOM 544 C CA . VAL A 1 71 ? 5.878 -0.423 0.529 1.00 95.50 71 VAL A CA 1
ATOM 545 C C . VAL A 1 71 ? 6.768 -0.896 -0.610 1.00 95.50 71 VAL A C 1
ATOM 547 O O . VAL A 1 71 ? 7.433 -1.930 -0.491 1.00 95.50 71 VAL A O 1
ATOM 550 N N . VAL A 1 72 ? 6.740 -0.171 -1.722 1.00 91.94 72 VAL A N 1
ATOM 551 C CA . VAL A 1 72 ? 7.516 -0.459 -2.925 1.00 91.94 72 VAL A CA 1
ATOM 552 C C . VAL A 1 72 ? 8.869 0.232 -2.794 1.00 91.94 72 VAL A C 1
ATOM 554 O O . VAL A 1 72 ? 8.943 1.452 -2.820 1.00 91.94 72 VAL A O 1
ATOM 557 N N . THR A 1 73 ? 9.936 -0.539 -2.577 1.00 90.50 73 THR A N 1
ATOM 558 C CA . THR A 1 73 ? 11.295 0.010 -2.463 1.00 90.50 73 THR A CA 1
ATOM 559 C C . THR A 1 73 ? 12.374 -1.071 -2.544 1.00 90.50 73 THR A C 1
ATOM 561 O O . THR A 1 73 ? 12.298 -2.122 -1.890 1.00 90.50 73 THR A O 1
ATOM 564 N N . ASP A 1 74 ? 13.439 -0.791 -3.295 1.00 89.69 74 ASP A N 1
ATOM 565 C CA . ASP A 1 74 ? 14.679 -1.577 -3.297 1.00 89.69 74 ASP A CA 1
ATOM 566 C C . ASP A 1 74 ? 15.671 -1.180 -2.172 1.00 89.69 74 ASP A C 1
ATOM 568 O O . ASP A 1 74 ? 16.622 -1.925 -1.908 1.00 89.69 74 ASP A O 1
ATOM 572 N N . ASP A 1 75 ? 15.377 -0.148 -1.369 1.00 92.50 75 ASP A N 1
ATOM 573 C CA . ASP A 1 75 ? 16.184 0.255 -0.204 1.00 92.50 75 ASP A CA 1
ATOM 574 C C . ASP A 1 75 ? 15.645 -0.277 1.143 1.00 92.50 75 ASP A C 1
ATOM 576 O O . ASP A 1 75 ? 14.473 -0.131 1.491 1.00 92.50 75 ASP A O 1
ATOM 580 N N . ASP A 1 76 ? 16.511 -0.924 1.932 1.00 93.19 76 ASP A N 1
ATOM 581 C CA . ASP A 1 76 ? 16.118 -1.483 3.236 1.00 93.19 76 ASP A CA 1
ATOM 582 C C . ASP A 1 76 ? 15.924 -0.406 4.306 1.00 93.19 76 ASP A C 1
ATOM 584 O O . ASP A 1 76 ? 14.999 -0.493 5.113 1.00 93.19 76 ASP A O 1
ATOM 588 N N . SER A 1 77 ? 16.757 0.635 4.289 1.00 95.12 77 SER A N 1
ATOM 589 C CA . SER A 1 77 ? 16.702 1.696 5.297 1.00 95.12 77 SER A CA 1
ATOM 590 C C . SER A 1 77 ? 15.401 2.483 5.179 1.00 95.12 77 SER A C 1
ATOM 592 O O . SER A 1 77 ? 14.736 2.717 6.186 1.00 95.12 77 SER A O 1
ATOM 594 N N . ALA A 1 78 ? 14.997 2.816 3.956 1.00 93.31 78 ALA A N 1
ATOM 595 C CA . ALA A 1 78 ? 13.750 3.492 3.650 1.00 93.31 78 ALA A CA 1
ATOM 596 C C . ALA A 1 78 ? 12.536 2.647 4.045 1.00 93.31 78 ALA A C 1
ATOM 598 O O . ALA A 1 78 ? 11.622 3.148 4.698 1.00 93.31 78 ALA A O 1
ATOM 599 N N . PHE A 1 79 ? 12.554 1.340 3.755 1.00 95.56 79 PHE A N 1
ATOM 600 C CA . PHE A 1 79 ? 11.506 0.437 4.227 1.00 95.56 79 PHE A CA 1
ATOM 601 C C . PHE A 1 79 ? 11.389 0.453 5.759 1.00 95.56 79 PHE A C 1
ATOM 603 O O . PHE A 1 79 ? 10.290 0.567 6.303 1.00 95.56 79 PHE A O 1
ATOM 610 N N . GLN A 1 80 ? 12.520 0.375 6.466 1.00 96.06 80 GLN A N 1
ATOM 611 C CA . GLN A 1 80 ? 12.551 0.415 7.929 1.00 96.06 80 GLN A CA 1
ATOM 612 C C . GLN A 1 80 ? 12.082 1.757 8.500 1.00 96.06 80 GLN A C 1
ATOM 614 O O . GLN A 1 80 ? 11.516 1.770 9.592 1.00 96.06 80 GLN A O 1
ATOM 619 N N . MET A 1 81 ? 12.307 2.872 7.799 1.00 95.44 81 MET A N 1
ATOM 620 C CA . MET A 1 81 ? 11.782 4.179 8.201 1.00 95.44 81 MET A CA 1
ATOM 621 C C . MET A 1 81 ? 10.254 4.170 8.188 1.00 95.44 81 MET A C 1
ATOM 623 O O . MET A 1 81 ? 9.660 4.372 9.243 1.00 95.44 81 MET A O 1
ATOM 627 N N . VAL A 1 82 ? 9.632 3.779 7.071 1.00 96.06 82 VAL A N 1
ATOM 628 C CA . VAL A 1 82 ? 8.163 3.689 6.967 1.00 96.06 82 VAL A CA 1
ATOM 629 C C . VAL A 1 82 ? 7.585 2.729 8.015 1.00 96.06 82 VAL A C 1
ATOM 631 O O . VAL A 1 82 ? 6.586 3.034 8.662 1.00 96.06 82 VAL A O 1
ATOM 634 N N . CYS A 1 83 ? 8.237 1.585 8.256 1.00 96.56 83 CYS A N 1
ATOM 635 C CA . CYS A 1 83 ? 7.792 0.616 9.265 1.00 96.56 83 CYS A CA 1
ATOM 636 C C . CYS A 1 83 ? 7.661 1.205 10.677 1.00 96.56 83 CYS A C 1
ATOM 638 O O . CYS A 1 83 ? 6.848 0.719 11.459 1.00 96.56 83 CYS A O 1
ATOM 640 N N . ARG A 1 84 ? 8.478 2.206 11.028 1.00 96.00 84 ARG A N 1
ATOM 641 C CA . ARG A 1 84 ? 8.457 2.836 12.360 1.00 96.00 84 ARG A CA 1
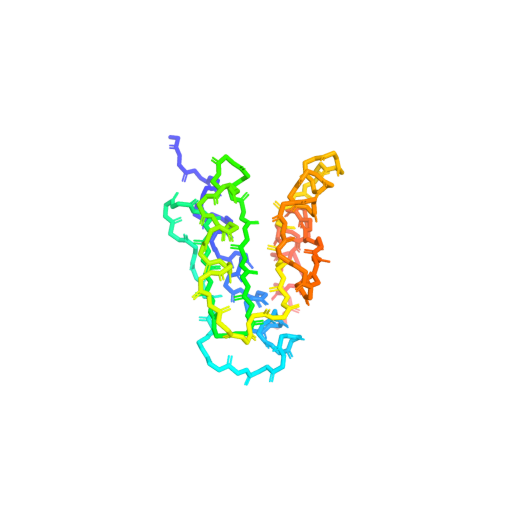ATOM 642 C C . ARG A 1 84 ? 7.311 3.823 12.528 1.00 96.00 84 ARG A C 1
ATOM 644 O O . ARG A 1 84 ? 6.944 4.109 13.664 1.00 96.00 84 ARG A O 1
ATOM 651 N N . GLU A 1 85 ? 6.792 4.343 11.426 1.00 95.94 85 GLU A N 1
ATOM 652 C CA . GLU A 1 85 ? 5.763 5.383 11.417 1.00 95.94 85 GLU A CA 1
ATOM 653 C C . GLU A 1 85 ? 4.357 4.799 11.286 1.00 95.94 85 GLU A C 1
ATOM 655 O O . GL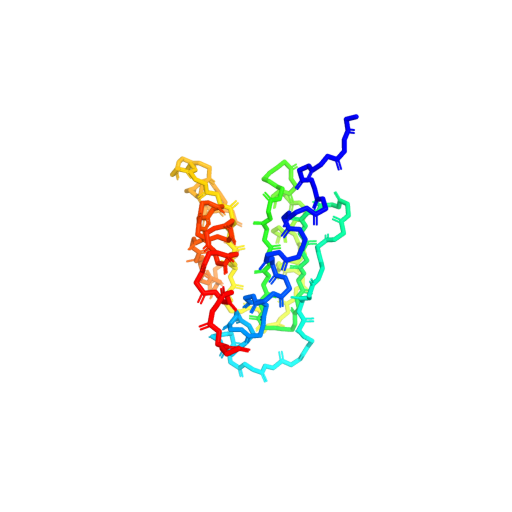U A 1 85 ? 3.385 5.417 11.714 1.00 95.94 85 GLU A O 1
ATOM 660 N N . LEU A 1 86 ? 4.242 3.578 10.756 1.00 96.31 86 LEU A N 1
ATOM 661 C CA . LEU A 1 86 ? 2.962 2.896 10.623 1.00 96.31 86 LEU A CA 1
ATOM 662 C C . LEU A 1 86 ? 2.259 2.686 11.978 1.00 96.31 86 LEU A C 1
ATOM 664 O O . LEU A 1 86 ? 2.899 2.345 12.980 1.00 96.31 86 LEU A O 1
ATOM 668 N N . PRO A 1 87 ? 0.922 2.827 12.012 1.00 94.94 87 PRO A N 1
ATOM 669 C CA . PRO A 1 87 ? 0.159 2.648 13.233 1.00 94.94 87 PRO A CA 1
ATOM 670 C C . PRO A 1 87 ? 0.201 1.196 13.720 1.00 94.94 87 PRO A C 1
ATOM 672 O O . PRO A 1 87 ? 0.346 0.234 12.961 1.00 94.94 87 PRO A O 1
ATOM 675 N N . SER A 1 88 ? 0.041 1.038 15.034 1.00 90.62 88 SER A N 1
ATOM 676 C CA . SER A 1 88 ? 0.059 -0.267 15.691 1.00 90.62 88 SER A CA 1
ATOM 677 C C . SER A 1 88 ? -1.043 -1.173 15.134 1.00 90.62 88 SER A C 1
ATOM 679 O O . SER A 1 88 ? -2.217 -0.830 15.211 1.00 90.62 88 SER A O 1
ATOM 681 N N . GLY A 1 89 ? -0.666 -2.340 14.610 1.00 91.38 89 GLY A N 1
ATOM 682 C CA . GLY A 1 89 ? -1.600 -3.307 14.019 1.00 91.38 89 GLY A CA 1
ATOM 683 C C . GLY A 1 89 ? -1.529 -3.391 12.494 1.00 91.38 89 GLY A C 1
ATOM 684 O O . GLY A 1 89 ? -1.938 -4.409 11.943 1.00 91.38 89 GLY A O 1
ATOM 685 N N . VAL A 1 90 ? -0.928 -2.402 11.826 1.00 96.94 90 VAL A N 1
ATOM 686 C CA . VAL A 1 90 ? -0.659 -2.480 10.387 1.00 96.94 90 VAL A CA 1
ATOM 687 C C . VAL A 1 90 ? 0.615 -3.275 10.143 1.00 96.94 90 VAL A C 1
ATOM 689 O O . VAL A 1 90 ? 1.679 -2.960 10.673 1.00 96.94 90 VAL A O 1
ATOM 692 N N . VAL A 1 91 ? 0.515 -4.316 9.321 1.00 97.06 91 VAL A N 1
ATOM 693 C CA . VAL A 1 91 ? 1.642 -5.164 8.940 1.00 97.06 91 VAL A CA 1
ATOM 694 C C . VAL A 1 91 ? 2.330 -4.573 7.705 1.00 97.06 91 VAL A C 1
ATOM 696 O O . VAL A 1 91 ? 1.738 -4.585 6.620 1.00 97.06 91 VAL A O 1
ATOM 699 N N . PRO A 1 92 ? 3.582 -4.091 7.814 1.00 96.62 92 PRO A N 1
ATOM 700 C CA . PRO A 1 92 ? 4.334 -3.651 6.651 1.00 96.62 92 PRO A CA 1
ATOM 701 C C . PRO A 1 92 ? 4.782 -4.843 5.804 1.00 96.62 92 PRO A C 1
ATOM 703 O O . PRO A 1 92 ? 5.274 -5.857 6.306 1.00 96.62 92 PRO A O 1
ATOM 706 N N . VAL A 1 93 ? 4.657 -4.706 4.490 1.00 95.31 93 VAL A N 1
ATOM 707 C CA . VAL A 1 93 ? 5.091 -5.689 3.503 1.00 95.31 93 VAL A CA 1
ATOM 708 C C . VAL A 1 93 ? 5.907 -4.988 2.435 1.00 95.31 93 VAL A C 1
ATOM 710 O O . VAL A 1 93 ? 5.423 -4.090 1.757 1.00 95.31 93 VAL A O 1
ATOM 713 N N . ARG A 1 94 ? 7.135 -5.449 2.228 1.00 93.75 94 ARG A N 1
ATOM 714 C CA . ARG A 1 94 ? 8.000 -4.910 1.185 1.00 93.75 94 ARG A CA 1
ATOM 715 C C . ARG A 1 94 ? 7.689 -5.517 -0.182 1.00 93.75 94 ARG A C 1
ATOM 717 O O . ARG A 1 94 ? 7.578 -6.739 -0.308 1.00 93.75 94 ARG A O 1
ATOM 724 N N . LEU A 1 95 ? 7.598 -4.667 -1.197 1.00 89.12 95 LEU A N 1
ATOM 725 C CA . LEU A 1 95 ? 7.586 -5.025 -2.612 1.00 89.12 95 LEU A CA 1
ATOM 726 C C . LEU A 1 95 ? 8.843 -4.435 -3.259 1.00 89.12 95 LEU A C 1
ATOM 728 O O . LEU A 1 95 ? 9.172 -3.281 -3.020 1.00 89.12 95 LEU A O 1
ATOM 732 N N . TYR A 1 96 ? 9.559 -5.215 -4.061 1.00 81.62 96 TYR A N 1
ATOM 733 C CA . TYR A 1 96 ? 10.745 -4.712 -4.757 1.00 81.62 96 TYR A CA 1
ATOM 734 C C . TYR A 1 96 ? 10.347 -4.191 -6.136 1.00 81.62 96 TYR A C 1
ATOM 736 O O . TYR A 1 96 ? 9.656 -4.890 -6.889 1.00 81.62 96 TYR A O 1
ATOM 744 N N . GLU A 1 97 ? 10.815 -2.995 -6.480 1.00 74.50 97 GLU A N 1
ATOM 745 C CA . GLU A 1 97 ? 10.568 -2.343 -7.774 1.00 74.50 97 GLU A CA 1
ATOM 746 C C . GLU A 1 97 ? 11.045 -3.243 -8.921 1.00 74.50 97 GLU A C 1
ATOM 748 O O . GLU A 1 97 ? 10.351 -3.461 -9.921 1.00 74.50 97 GLU A O 1
ATOM 753 N N . SER A 1 98 ? 12.193 -3.886 -8.708 1.00 66.81 98 SER A N 1
ATOM 754 C CA . SER A 1 98 ? 12.768 -4.882 -9.608 1.00 66.81 98 SER A CA 1
ATOM 755 C C . SER A 1 98 ? 11.839 -6.072 -9.919 1.00 66.81 98 SER A C 1
ATOM 757 O O . SER A 1 98 ? 11.862 -6.579 -11.044 1.00 66.81 98 SER A O 1
ATOM 759 N N . TYR A 1 99 ? 10.976 -6.522 -8.997 1.00 63.28 99 TYR A N 1
ATOM 760 C CA . TYR A 1 99 ? 10.017 -7.605 -9.283 1.00 63.28 99 TYR A CA 1
ATOM 761 C C . TYR A 1 99 ? 8.813 -7.126 -10.094 1.00 63.28 99 TYR A C 1
ATOM 763 O O . TYR A 1 99 ? 8.318 -7.879 -10.936 1.00 63.28 99 TYR A O 1
ATOM 771 N N . LEU A 1 100 ? 8.370 -5.883 -9.895 1.00 67.31 100 LEU A N 1
ATOM 772 C CA . LEU A 1 100 ? 7.287 -5.291 -10.683 1.00 67.31 100 LEU A CA 1
ATOM 773 C C . LEU A 1 100 ? 7.712 -5.153 -12.150 1.00 67.31 100 LEU A C 1
ATOM 775 O O . LEU A 1 100 ? 6.995 -5.596 -13.052 1.00 67.31 100 LEU A O 1
ATOM 779 N N . GLN A 1 101 ? 8.926 -4.653 -12.394 1.00 61.19 101 GLN A N 1
ATOM 780 C CA . GLN A 1 101 ? 9.472 -4.514 -13.747 1.00 61.19 101 GLN A CA 1
ATOM 781 C C . GLN A 1 101 ? 9.679 -5.878 -14.437 1.00 61.19 101 GLN A C 1
ATOM 783 O O . GLN A 1 101 ? 9.368 -6.040 -15.618 1.00 61.19 101 GLN A O 1
ATOM 788 N N . ASN A 1 102 ? 10.121 -6.905 -13.700 1.00 52.62 102 ASN A N 1
ATOM 789 C CA . ASN A 1 102 ? 10.375 -8.240 -14.257 1.00 52.62 102 ASN A CA 1
ATOM 790 C C . ASN A 1 102 ? 9.110 -9.073 -14.536 1.00 52.62 102 ASN A C 1
ATOM 792 O O . ASN A 1 102 ? 9.174 -10.048 -15.292 1.00 52.62 102 ASN A O 1
ATOM 796 N N . PHE A 1 103 ? 7.941 -8.693 -14.007 1.00 52.22 103 PHE A N 1
ATOM 797 C CA . PHE A 1 103 ? 6.672 -9.338 -14.373 1.00 52.22 103 PHE A CA 1
ATOM 798 C C . PHE A 1 103 ? 6.325 -9.160 -15.865 1.00 52.22 103 PHE A C 1
ATOM 800 O O . PHE A 1 103 ? 5.552 -9.953 -16.412 1.00 52.22 103 PHE A O 1
ATOM 807 N N . GLU A 1 104 ? 6.927 -8.175 -16.555 1.00 47.09 104 GLU A N 1
ATOM 808 C CA . GLU A 1 104 ? 6.845 -8.043 -18.018 1.00 47.09 104 GLU A CA 1
ATOM 809 C C . GLU A 1 104 ? 7.430 -9.250 -18.757 1.00 47.09 104 GLU A C 1
ATOM 811 O O . GLU A 1 104 ? 6.921 -9.615 -19.813 1.00 47.09 104 GLU A O 1
ATOM 816 N N . ILE A 1 105 ? 8.444 -9.909 -18.195 1.00 46.53 105 ILE A N 1
ATOM 817 C CA . ILE A 1 105 ? 9.173 -10.977 -18.888 1.00 46.53 105 ILE A CA 1
ATOM 818 C C . ILE A 1 105 ? 8.434 -12.321 -18.784 1.00 46.53 105 ILE A C 1
ATOM 820 O O . ILE A 1 105 ? 8.429 -13.095 -19.738 1.00 46.53 105 ILE A O 1
ATOM 824 N N . ASN A 1 106 ? 7.750 -12.594 -17.667 1.00 43.28 106 ASN A N 1
ATOM 825 C CA . ASN A 1 106 ? 7.136 -13.908 -17.417 1.00 43.28 106 ASN A CA 1
ATOM 826 C C . ASN A 1 106 ? 5.663 -14.034 -17.841 1.00 43.28 106 ASN A C 1
ATOM 828 O O . ASN A 1 106 ? 5.147 -15.146 -17.893 1.00 43.28 106 ASN A O 1
ATOM 832 N N . THR A 1 107 ? 4.980 -12.936 -18.182 1.00 45.72 107 THR A N 1
ATOM 833 C CA . THR A 1 107 ? 3.585 -12.984 -18.678 1.00 45.72 107 THR A CA 1
ATOM 834 C C . THR A 1 107 ? 3.470 -12.924 -20.207 1.00 45.72 107 THR A C 1
ATOM 836 O O . THR A 1 107 ? 2.371 -12.994 -20.748 1.00 45.72 107 THR A O 1
ATOM 839 N N . GLY A 1 108 ? 4.601 -12.863 -20.920 1.00 47.88 108 GLY A N 1
ATOM 840 C CA . GLY A 1 108 ? 4.679 -12.726 -22.376 1.00 47.88 108 GLY A CA 1
ATOM 841 C C . GLY A 1 108 ? 5.219 -13.953 -23.111 1.00 47.88 108 GLY A C 1
ATOM 842 O O . GLY A 1 108 ? 6.106 -13.807 -23.943 1.00 47.88 108 GLY A O 1
ATOM 843 N N . ARG A 1 109 ? 4.717 -15.159 -22.817 1.00 49.06 109 ARG A N 1
ATOM 844 C CA . ARG A 1 109 ? 4.729 -16.299 -23.757 1.00 49.06 109 ARG A CA 1
ATOM 845 C C . ARG A 1 109 ? 3.650 -17.305 -23.364 1.00 49.06 109 ARG A C 1
ATOM 847 O O . ARG A 1 109 ? 3.878 -18.263 -22.633 1.00 49.06 109 ARG A O 1
ATOM 854 N N . SER A 1 110 ? 2.452 -17.086 -23.877 1.00 43.69 110 SER A N 1
ATOM 855 C CA . SER A 1 110 ? 1.503 -18.161 -24.133 1.00 43.69 110 SER A CA 1
ATOM 856 C C . SER A 1 110 ? 0.900 -17.906 -25.506 1.00 43.69 110 SER A C 1
ATOM 858 O O . SER A 1 110 ? 0.090 -17.000 -25.650 1.00 43.69 110 SER A O 1
ATOM 860 N N . LEU A 1 111 ? 1.398 -18.724 -26.445 1.00 39.97 111 LEU A N 1
ATOM 861 C CA . LEU A 1 111 ? 0.927 -19.055 -27.798 1.00 39.97 111 LEU A CA 1
ATOM 862 C C . LEU A 1 111 ? 0.793 -17.914 -28.817 1.00 39.97 111 LEU A C 1
ATOM 864 O O . LEU A 1 111 ? -0.143 -17.099 -28.715 1.00 39.97 111 LEU A O 1
#

Solvent-accessible surface area (backbone atoms only — not comparable to full-atom values): 6422 Å² total; per-residue (Å²): 142,73,73,64,67,65,51,50,48,62,32,46,44,71,47,22,63,57,53,33,52,74,42,70,64,47,77,63,71,66,54,72,41,72,92,69,25,40,47,73,46,49,18,30,33,42,37,53,36,72,95,39,46,69,64,50,39,52,55,53,67,74,40,80,68,43,43,32,34,38,38,44,46,85,50,68,68,62,52,54,52,54,59,71,65,48,54,94,78,46,44,74,40,85,36,46,54,70,58,40,64,51,50,63,69,76,74,68,81,81,133

Organism: NCBI:txid1089455

Foldseek 3Di:
DPPPQVLLLVLQQVCQVVVCVVLVVDFDRDSGQPPLQKDATQAEIEHEDLVCLVVRQVVLVVHPNHQEYEYEDPDPVSQVVSVVSHDPRYHYDYDYSVVSNCVVVVVPDDD

Radius of gyration: 13.94 Å; Cα contacts (8 Å, |Δi|>4): 153; chains: 1; bounding box: 30×32×44 Å

pLDDT: mean 83.89, std 17.65, range [39.56, 97.56]

Mean predicted aligned error: 7.01 Å